Protein AF-A0A3Q3IY88-F1 (afdb_monomer_lite)

Sequence (125 aa):
IVAHRSAKEALLIWCQRKTSGYDGVDVQDFSSSWRDGLAFNALIHTHRPDLFDYRRLHGDDPRRNLEHAFSLAEREFGIMQLLEVDDIVVLKSPNIPIIVRYDKERHHIRETSATVSLSLTETIN

pLDDT: mean 70.8, std 20.45, range [31.95, 95.06]

InterPro domains:
  IPR001715 Calponin homology domain [PF00307] (6-92)
  IPR001715 Calponin homology domain [PS50021] (5-108)
  IPR001715 Calponin homology domain [SM00033] (7-106)
  IPR036872 CH domain superfamily [G3DSA:1.10.418.10] (2-113)
  IPR036872 CH domain superfamily [SSF47576] (5-96)
  IPR050540 F-actin Monooxygenase Mical [PTHR23167] (6-95)

Foldseek 3Di:
DPPLVVLQVVVLVVLCVQLPPQPPADRDAQAPRPQLLLSLVSNVCSQPVPPDPSVPRDSPRSLVSNVVSQVCCCPVPVFHDPDHNCCRNPDPDRHPQPGWRDPPVPNDTDRDSHCVVVCCVVVSD

Structure (mmCIF, N/CA/C/O backbone):
data_AF-A0A3Q3IY88-F1
#
_entry.id   AF-A0A3Q3IY88-F1
#
loop_
_atom_site.group_PDB
_atom_site.id
_atom_site.type_symbol
_atom_site.label_atom_id
_atom_site.label_alt_id
_atom_site.label_comp_id
_atom_site.label_asym_id
_atom_site.label_entity_id
_atom_site.label_seq_id
_atom_site.pdbx_PDB_ins_code
_atom_site.Cartn_x
_atom_site.Cartn_y
_atom_site.Cartn_z
_atom_site.occupancy
_atom_site.B_iso_or_equiv
_atom_site.auth_seq_id
_atom_site.auth_comp_id
_atom_site.auth_asym_id
_atom_site.auth_atom_id
_atom_site.pdbx_PDB_model_num
ATOM 1 N N . ILE A 1 1 ? 12.940 4.028 28.091 1.00 38.75 1 ILE A N 1
ATOM 2 C CA . ILE A 1 1 ? 13.374 3.586 26.735 1.00 38.75 1 ILE A CA 1
ATOM 3 C C . ILE A 1 1 ? 12.439 2.483 26.164 1.00 38.75 1 ILE A C 1
ATOM 5 O O . ILE A 1 1 ? 12.823 1.749 25.273 1.00 38.75 1 ILE A O 1
ATOM 9 N N . VAL A 1 2 ? 11.163 2.371 26.582 1.00 41.50 2 VAL A N 1
ATOM 10 C CA . VAL A 1 2 ? 10.318 1.189 26.238 1.00 41.50 2 VAL A CA 1
ATOM 11 C C . VAL A 1 2 ? 9.151 1.481 25.264 1.00 41.50 2 VAL A C 1
ATOM 13 O O . VAL A 1 2 ? 8.493 0.557 24.811 1.00 41.50 2 VAL A O 1
ATOM 16 N N . ALA A 1 3 ? 8.909 2.729 24.849 1.00 49.91 3 ALA A N 1
ATOM 17 C CA . ALA A 1 3 ? 7.712 3.061 24.053 1.00 49.91 3 ALA A CA 1
ATOM 18 C C . ALA A 1 3 ? 7.848 2.886 22.521 1.00 49.91 3 ALA A C 1
ATOM 20 O O . ALA A 1 3 ? 6.846 2.736 21.830 1.00 49.91 3 ALA A O 1
ATOM 21 N N . HIS A 1 4 ? 9.065 2.900 21.960 1.00 45.47 4 HIS A N 1
ATOM 22 C CA . HIS A 1 4 ? 9.238 2.942 20.496 1.00 45.47 4 HIS A CA 1
ATOM 23 C C . HIS A 1 4 ? 9.033 1.590 19.791 1.00 45.47 4 HIS A C 1
ATOM 25 O O . HIS A 1 4 ? 8.615 1.573 18.634 1.00 45.47 4 HIS A O 1
ATOM 31 N N . ARG A 1 5 ? 9.309 0.459 20.462 1.00 50.66 5 ARG A N 1
ATOM 32 C CA . ARG A 1 5 ? 9.051 -0.876 19.887 1.00 50.66 5 ARG A CA 1
ATOM 33 C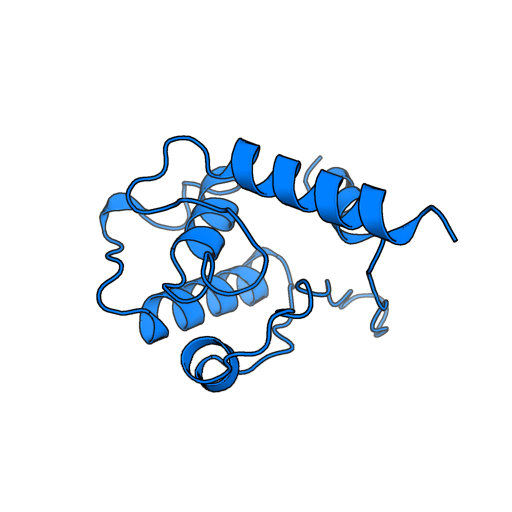 C . ARG A 1 5 ? 7.560 -1.195 19.831 1.00 50.66 5 ARG A C 1
ATOM 35 O O . ARG A 1 5 ? 7.092 -1.627 18.786 1.00 50.66 5 ARG A O 1
ATOM 42 N N . SER A 1 6 ? 6.807 -0.886 20.889 1.00 68.88 6 SER A N 1
ATOM 43 C CA . SER A 1 6 ? 5.390 -1.257 20.979 1.00 68.88 6 SER A CA 1
ATOM 44 C C . SER A 1 6 ? 4.505 -0.528 19.966 1.00 68.88 6 SER A C 1
ATOM 46 O O . SER A 1 6 ? 3.617 -1.148 19.392 1.00 68.88 6 SER A O 1
ATOM 48 N N . ALA A 1 7 ? 4.755 0.757 19.689 1.00 68.75 7 ALA A N 1
ATOM 49 C CA . ALA A 1 7 ? 3.980 1.507 18.695 1.00 68.75 7 ALA A CA 1
ATOM 50 C C . ALA A 1 7 ? 4.244 1.021 17.258 1.00 68.75 7 ALA A C 1
ATOM 52 O O . ALA A 1 7 ? 3.306 0.864 16.477 1.00 68.75 7 ALA A O 1
ATOM 53 N N . LYS A 1 8 ? 5.512 0.736 16.920 1.00 67.44 8 LYS A N 1
ATOM 54 C CA . LYS A 1 8 ? 5.897 0.204 15.602 1.00 67.44 8 LYS A CA 1
ATOM 55 C C . LYS A 1 8 ? 5.328 -1.201 15.384 1.00 67.44 8 LYS A C 1
ATOM 57 O O . LYS A 1 8 ? 4.783 -1.477 14.322 1.00 67.44 8 LYS A O 1
ATOM 62 N N . GLU A 1 9 ? 5.417 -2.065 16.392 1.00 76.06 9 GLU A N 1
ATOM 63 C CA . GLU A 1 9 ? 4.850 -3.419 16.356 1.00 76.06 9 GLU A CA 1
ATOM 64 C C . GLU A 1 9 ? 3.318 -3.390 16.264 1.00 76.06 9 GLU A C 1
ATOM 66 O O . GLU A 1 9 ? 2.739 -4.104 15.448 1.00 76.06 9 GLU A O 1
ATOM 71 N N . ALA A 1 10 ? 2.651 -2.519 17.029 1.00 77.81 10 ALA A N 1
ATOM 72 C CA . ALA A 1 10 ? 1.200 -2.362 16.961 1.00 77.81 10 ALA A CA 1
ATOM 73 C C . ALA A 1 10 ? 0.731 -1.889 15.577 1.00 77.81 10 ALA A C 1
ATOM 75 O O . ALA A 1 10 ? -0.250 -2.417 15.052 1.00 77.81 10 ALA A O 1
ATOM 76 N N . LEU A 1 11 ? 1.446 -0.939 14.963 1.00 77.12 11 LEU A N 1
ATOM 77 C CA . LEU A 1 11 ? 1.144 -0.489 13.605 1.00 77.12 11 LEU A CA 1
ATOM 78 C C . LEU A 1 11 ? 1.351 -1.613 12.584 1.00 77.12 11 LEU A C 1
ATOM 80 O O . LEU A 1 11 ? 0.514 -1.784 11.703 1.00 77.12 11 LEU A O 1
ATOM 84 N N . LEU A 1 12 ? 2.420 -2.404 12.720 1.00 80.31 12 LEU A N 1
ATOM 85 C CA . LEU A 1 12 ? 2.686 -3.524 11.815 1.00 80.31 12 LEU A CA 1
ATOM 86 C C . LEU A 1 12 ? 1.552 -4.555 11.873 1.00 80.31 12 LEU A C 1
ATOM 88 O O . LEU A 1 12 ? 1.017 -4.945 10.837 1.00 80.31 12 LEU A O 1
ATOM 92 N N . ILE A 1 13 ? 1.124 -4.920 13.085 1.00 83.31 13 ILE A N 1
ATOM 93 C CA . ILE A 1 13 ? -0.010 -5.827 13.307 1.00 83.31 13 ILE A CA 1
ATOM 94 C C . ILE A 1 13 ? -1.296 -5.247 12.712 1.00 83.31 13 ILE A C 1
ATOM 96 O O . ILE A 1 13 ? -2.097 -5.977 12.127 1.00 83.31 13 ILE A O 1
ATOM 100 N N . TRP A 1 14 ? -1.522 -3.940 12.858 1.00 83.25 14 TRP A N 1
ATOM 101 C CA . TRP A 1 14 ? -2.682 -3.284 12.263 1.00 83.25 14 TRP A CA 1
ATOM 102 C C . TRP A 1 14 ? -2.661 -3.382 10.732 1.00 83.25 14 TRP A C 1
ATOM 104 O O . TRP A 1 14 ? -3.672 -3.776 10.148 1.00 83.25 14 TRP A O 1
ATOM 114 N N . CYS A 1 15 ? -1.517 -3.113 10.092 1.00 85.31 15 CYS A N 1
ATOM 115 C CA . CYS A 1 15 ? -1.360 -3.244 8.643 1.00 85.31 15 CYS A CA 1
ATOM 116 C C . CYS A 1 15 ? -1.646 -4.678 8.189 1.00 85.31 15 CYS A C 1
ATOM 118 O O . CYS A 1 15 ? -2.505 -4.873 7.336 1.00 85.31 15 CYS A O 1
ATOM 120 N N . GLN A 1 16 ? -1.025 -5.670 8.833 1.00 89.38 16 GLN A N 1
ATOM 121 C CA . GLN A 1 16 ? -1.239 -7.094 8.548 1.00 89.38 16 GLN A CA 1
ATOM 122 C C . GLN A 1 16 ? -2.714 -7.494 8.634 1.00 89.38 16 GLN A C 1
ATOM 124 O O . GLN A 1 16 ? -3.232 -8.193 7.767 1.00 89.38 16 GLN A O 1
ATOM 129 N N . ARG A 1 17 ? -3.418 -7.036 9.676 1.00 88.44 17 ARG A N 1
ATOM 130 C CA . ARG A 1 17 ? -4.845 -7.334 9.850 1.00 88.44 17 ARG A CA 1
ATOM 131 C C . ARG A 1 17 ? -5.699 -6.699 8.765 1.00 88.44 17 ARG A C 1
ATOM 133 O O . ARG A 1 17 ? -6.644 -7.332 8.308 1.00 88.44 17 ARG A O 1
ATOM 140 N N . LYS A 1 18 ? -5.390 -5.462 8.375 1.00 87.69 18 LYS A N 1
ATOM 141 C CA . LYS A 1 18 ? -6.150 -4.744 7.350 1.00 87.69 18 LYS A CA 1
ATOM 142 C C . LYS A 1 18 ? -5.934 -5.345 5.969 1.00 87.69 18 LYS A C 1
ATOM 144 O O . LYS A 1 18 ? -6.905 -5.521 5.251 1.00 87.69 18 LYS A O 1
ATOM 149 N N . THR A 1 19 ? -4.709 -5.720 5.622 1.00 90.56 19 THR A N 1
ATOM 150 C CA . THR A 1 19 ? -4.387 -6.280 4.302 1.00 90.56 19 THR A CA 1
ATOM 151 C C . THR A 1 19 ? -4.559 -7.798 4.214 1.00 90.56 19 THR A C 1
ATOM 153 O O . THR A 1 19 ? -4.276 -8.382 3.172 1.00 90.56 19 THR A O 1
ATOM 156 N N . SER A 1 20 ? -5.014 -8.458 5.282 1.00 92.25 20 SER A N 1
ATOM 157 C CA . SER A 1 20 ? -5.256 -9.902 5.279 1.00 92.25 20 SER A CA 1
ATOM 158 C C . SER A 1 20 ? -6.261 -10.289 4.189 1.00 92.25 20 SER A C 1
ATOM 160 O O . SER A 1 20 ? -7.352 -9.723 4.111 1.00 92.25 20 SER A O 1
ATOM 162 N N . GLY A 1 21 ? -5.890 -11.256 3.348 1.00 91.75 21 GLY A N 1
ATOM 163 C CA . GLY A 1 21 ? -6.722 -11.745 2.244 1.00 91.75 21 GLY A CA 1
ATOM 164 C C . GLY A 1 21 ? -6.567 -10.991 0.920 1.00 91.75 21 GLY A C 1
ATOM 165 O O . GLY A 1 21 ? -7.231 -11.362 -0.047 1.00 91.75 21 GLY A O 1
ATOM 166 N N . TYR A 1 22 ? -5.702 -9.973 0.844 1.00 95.06 22 TYR A N 1
ATOM 167 C C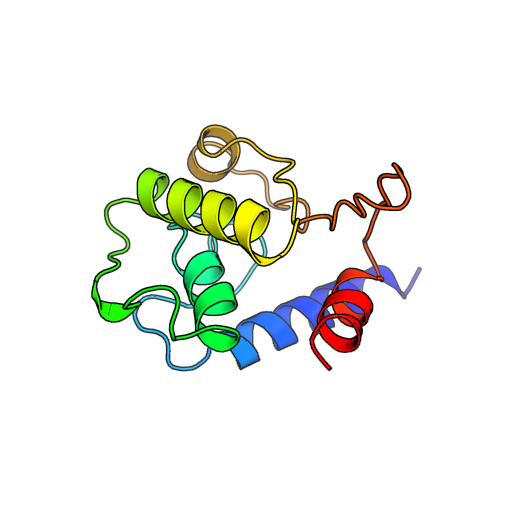A . TYR A 1 22 ? -5.331 -9.350 -0.428 1.00 95.06 22 TYR A CA 1
ATOM 168 C C . TYR A 1 22 ? -4.258 -10.176 -1.129 1.00 95.06 22 TYR A C 1
ATOM 170 O O . TYR A 1 22 ? -3.224 -10.496 -0.545 1.00 95.06 22 TYR A O 1
ATOM 178 N N . ASP A 1 23 ? -4.511 -10.512 -2.392 1.00 93.94 23 ASP A N 1
ATOM 179 C CA . ASP A 1 23 ? -3.557 -11.273 -3.189 1.00 93.94 23 ASP A CA 1
ATOM 180 C C . ASP A 1 23 ? -2.281 -10.458 -3.446 1.00 93.94 23 ASP A C 1
ATOM 182 O O . ASP A 1 23 ? -2.328 -9.238 -3.646 1.00 93.94 23 ASP A O 1
ATOM 186 N N . GLY A 1 24 ? -1.139 -11.143 -3.393 1.00 91.50 24 GLY A N 1
ATOM 187 C CA . GLY A 1 24 ? 0.182 -10.533 -3.536 1.00 91.50 24 GLY A CA 1
ATOM 188 C C . GLY A 1 24 ? 0.620 -9.620 -2.383 1.00 91.50 24 GLY A C 1
ATOM 189 O O . GLY A 1 24 ? 1.632 -8.946 -2.534 1.00 91.50 24 GLY A O 1
ATOM 190 N N . VAL A 1 25 ? -0.090 -9.580 -1.245 1.00 94.25 25 VAL A N 1
ATOM 191 C CA . VAL A 1 25 ? 0.277 -8.726 -0.098 1.00 94.25 25 VAL A CA 1
ATOM 192 C C . VAL A 1 25 ? 0.684 -9.553 1.109 1.00 94.25 25 VAL A C 1
ATOM 194 O O . VAL A 1 25 ? -0.134 -10.251 1.705 1.00 94.25 25 VAL A O 1
ATOM 197 N N . ASP A 1 26 ? 1.936 -9.386 1.528 1.00 92.69 26 ASP A N 1
ATOM 198 C CA . ASP A 1 26 ? 2.452 -9.927 2.783 1.00 92.69 26 ASP A CA 1
ATOM 199 C C . ASP A 1 26 ? 3.287 -8.875 3.532 1.00 92.69 26 ASP A C 1
ATOM 201 O O . ASP A 1 26 ? 4.455 -8.624 3.225 1.00 92.69 26 ASP A O 1
ATOM 205 N N . VAL A 1 27 ? 2.662 -8.217 4.514 1.00 88.94 27 VAL A N 1
ATOM 206 C CA . VAL A 1 27 ? 3.281 -7.122 5.274 1.00 88.94 27 VAL A CA 1
ATOM 207 C C . VAL A 1 27 ? 4.093 -7.678 6.443 1.00 88.94 27 VAL A C 1
ATOM 209 O O . VAL A 1 27 ? 3.547 -7.990 7.499 1.00 88.94 27 VAL A O 1
ATOM 212 N N . GLN A 1 28 ? 5.411 -7.764 6.282 1.00 87.56 28 GLN A N 1
ATOM 213 C CA . GLN A 1 28 ? 6.346 -8.288 7.289 1.00 87.56 28 GLN A CA 1
ATOM 214 C C . GLN A 1 28 ? 7.237 -7.202 7.900 1.00 87.56 28 GLN A C 1
ATOM 216 O O . GLN A 1 28 ? 7.730 -7.340 9.020 1.00 87.56 28 GLN A O 1
ATOM 221 N N . ASP A 1 29 ? 7.435 -6.098 7.187 1.00 80.25 29 ASP A N 1
ATOM 222 C CA . ASP A 1 29 ? 8.246 -4.972 7.634 1.00 80.25 29 ASP A CA 1
ATOM 223 C C . ASP A 1 29 ? 7.658 -3.632 7.161 1.00 80.25 29 ASP A C 1
ATOM 225 O O . ASP A 1 29 ? 6.575 -3.594 6.592 1.00 80.25 29 ASP A O 1
ATOM 229 N N . PHE A 1 30 ? 8.358 -2.522 7.417 1.00 78.06 30 PHE A N 1
ATOM 230 C CA . PHE A 1 30 ? 8.070 -1.199 6.836 1.00 78.06 30 PHE A CA 1
ATOM 231 C C . PHE A 1 30 ? 9.123 -0.827 5.786 1.00 78.06 30 PHE A C 1
ATOM 233 O O . PHE A 1 30 ? 9.621 0.297 5.756 1.00 78.06 30 PHE A O 1
ATOM 240 N N . SER A 1 31 ? 9.565 -1.805 5.000 1.00 76.94 31 SER A N 1
ATOM 241 C CA . SER A 1 31 ? 10.568 -1.624 3.960 1.00 76.94 31 SER A CA 1
ATOM 242 C C . SER A 1 31 ? 10.229 -2.462 2.728 1.00 76.94 31 SER A C 1
ATOM 244 O O . SER A 1 31 ? 9.479 -2.006 1.871 1.00 76.94 31 SER A O 1
ATOM 246 N N . SER A 1 32 ? 10.752 -3.682 2.627 1.00 81.88 32 SER A N 1
ATOM 247 C CA . SER A 1 32 ? 10.593 -4.561 1.477 1.00 81.88 32 SER A CA 1
ATOM 248 C C . SER A 1 32 ? 9.139 -4.916 1.171 1.00 81.88 32 SER A C 1
ATOM 250 O O . SER A 1 32 ? 8.780 -4.922 -0.004 1.00 81.88 32 SER A O 1
ATOM 252 N N . SER A 1 33 ? 8.291 -5.094 2.189 1.00 87.19 33 SER A N 1
ATOM 253 C CA . SER A 1 33 ? 6.888 -5.498 2.012 1.00 87.19 33 SER A CA 1
ATOM 254 C C . SER A 1 33 ? 5.984 -4.439 1.367 1.00 87.19 33 SER A C 1
ATOM 256 O O . SER A 1 33 ? 4.810 -4.698 1.132 1.00 87.19 33 SER A O 1
ATOM 258 N N . TRP A 1 34 ? 6.502 -3.235 1.122 1.00 86.44 34 TRP A N 1
ATOM 259 C CA . TRP A 1 34 ? 5.740 -2.109 0.571 1.00 86.44 34 TRP A CA 1
ATOM 260 C C . TRP A 1 34 ? 6.246 -1.662 -0.799 1.00 86.44 34 TRP A C 1
ATOM 262 O O . TRP A 1 34 ? 5.652 -0.774 -1.410 1.00 86.44 34 TRP A O 1
ATOM 272 N N . ARG A 1 35 ? 7.362 -2.233 -1.273 1.00 84.62 35 ARG A N 1
ATOM 273 C CA . ARG A 1 35 ? 8.071 -1.738 -2.461 1.00 84.62 35 ARG A CA 1
ATOM 274 C C . ARG A 1 35 ? 7.304 -1.955 -3.751 1.00 84.62 35 ARG A C 1
ATOM 276 O O . ARG A 1 35 ? 7.438 -1.140 -4.649 1.00 84.62 35 ARG A O 1
ATOM 283 N N . ASP A 1 36 ? 6.516 -3.020 -3.836 1.00 88.19 36 ASP A N 1
ATOM 284 C CA . ASP A 1 36 ? 5.662 -3.322 -4.990 1.00 88.19 36 ASP A CA 1
ATOM 285 C C . ASP A 1 36 ? 4.397 -2.447 -5.061 1.00 88.19 36 ASP A C 1
ATOM 287 O O . ASP A 1 36 ? 3.632 -2.534 -6.022 1.00 88.19 36 ASP A O 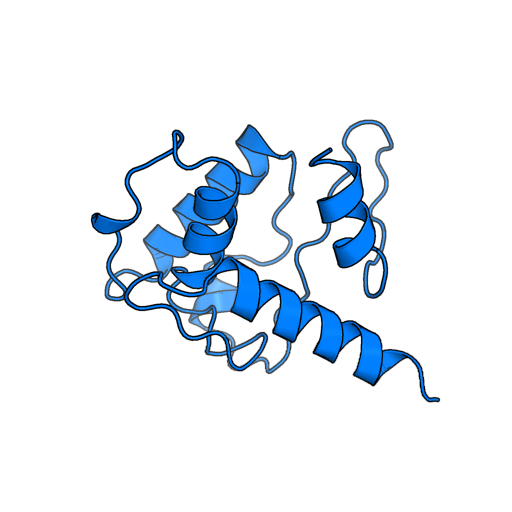1
ATOM 291 N N . GLY A 1 37 ? 4.158 -1.609 -4.045 1.00 88.75 37 GLY A N 1
ATOM 292 C CA . GLY A 1 37 ? 3.000 -0.727 -3.937 1.00 88.75 37 GLY A CA 1
ATOM 293 C C . GLY A 1 37 ? 1.673 -1.433 -3.638 1.00 88.75 37 GLY A C 1
ATOM 294 O O . GLY A 1 37 ? 0.663 -0.753 -3.436 1.00 88.75 37 GLY A O 1
ATOM 295 N N . LEU A 1 38 ? 1.637 -2.766 -3.565 1.00 93.88 38 LEU A N 1
ATOM 296 C CA . LEU A 1 38 ? 0.400 -3.524 -3.367 1.00 93.88 38 LEU A CA 1
ATOM 297 C C . LEU A 1 38 ? -0.161 -3.318 -1.957 1.00 93.88 38 LEU A C 1
ATOM 299 O O . LEU A 1 38 ? -1.353 -3.052 -1.800 1.00 93.88 38 LEU A O 1
ATOM 303 N N . ALA A 1 39 ? 0.703 -3.312 -0.938 1.00 91.00 39 ALA A N 1
ATOM 304 C CA . ALA A 1 39 ? 0.302 -3.070 0.449 1.00 91.00 39 ALA A CA 1
ATOM 305 C C . ALA A 1 39 ? -0.380 -1.700 0.651 1.00 91.00 39 ALA A C 1
ATOM 307 O O . ALA A 1 39 ? -1.382 -1.602 1.363 1.00 91.00 39 ALA A O 1
ATOM 308 N N . PHE A 1 40 ? 0.104 -0.642 -0.016 1.00 90.00 40 PHE A N 1
ATOM 309 C CA . PHE A 1 40 ? -0.528 0.681 0.050 1.00 90.00 40 PHE A CA 1
ATOM 310 C C . PHE A 1 40 ? -1.909 0.687 -0.611 1.00 90.00 40 PHE A C 1
ATOM 312 O O . PHE A 1 40 ? -2.872 1.180 -0.021 1.00 90.00 40 PHE A O 1
ATOM 319 N N . ASN A 1 41 ? -2.029 0.097 -1.802 1.00 92.50 41 ASN A N 1
ATOM 320 C CA . ASN A 1 41 ? -3.316 -0.013 -2.485 1.00 92.50 41 ASN A CA 1
ATOM 321 C C . ASN A 1 41 ? -4.313 -0.864 -1.681 1.00 92.50 41 ASN A C 1
ATOM 323 O O . ASN A 1 41 ? -5.472 -0.480 -1.547 1.00 92.50 41 ASN A O 1
ATOM 327 N N . ALA A 1 42 ? -3.876 -1.968 -1.072 1.00 92.75 42 ALA A N 1
ATOM 328 C CA . ALA A 1 42 ? -4.729 -2.798 -0.226 1.00 92.75 42 ALA A CA 1
ATOM 329 C C . ALA A 1 42 ? -5.277 -2.006 0.972 1.00 92.75 42 ALA A C 1
ATOM 331 O O . ALA A 1 42 ? -6.474 -2.054 1.259 1.00 92.75 42 ALA A O 1
ATOM 332 N N . LEU A 1 43 ? -4.443 -1.200 1.638 1.00 89.06 43 LEU A N 1
ATOM 333 C CA . LEU A 1 43 ? -4.908 -0.337 2.726 1.00 89.06 43 LEU A CA 1
ATOM 334 C C . LEU A 1 43 ? -5.938 0.705 2.275 1.00 89.06 43 LEU A C 1
ATOM 336 O O . LEU A 1 43 ? -6.883 0.967 3.014 1.00 89.06 43 LEU A O 1
ATOM 340 N N . ILE A 1 44 ? -5.813 1.270 1.077 1.00 87.50 44 ILE A N 1
ATOM 341 C CA . ILE A 1 44 ? -6.821 2.200 0.548 1.00 87.50 44 ILE A CA 1
ATOM 342 C C . ILE A 1 44 ? -8.122 1.447 0.235 1.00 87.50 44 ILE A C 1
ATOM 344 O O . ILE A 1 44 ? -9.199 1.848 0.680 1.00 87.50 44 ILE A O 1
ATOM 348 N N . HIS A 1 45 ? -8.020 0.314 -0.461 1.00 92.31 45 HIS A N 1
ATOM 349 C CA . HIS A 1 45 ? -9.167 -0.491 -0.882 1.00 92.31 45 HIS A CA 1
ATOM 350 C C . HIS A 1 45 ? -9.946 -1.084 0.303 1.00 92.31 45 HIS A C 1
ATOM 352 O O . HIS A 1 45 ? -11.168 -1.169 0.258 1.00 92.31 45 HIS A O 1
ATOM 358 N N . THR A 1 46 ? -9.277 -1.436 1.407 1.00 87.50 46 THR A N 1
ATOM 359 C CA . THR A 1 46 ? -9.959 -1.903 2.635 1.00 87.50 46 THR A CA 1
ATOM 360 C C . THR A 1 46 ? -10.890 -0.861 3.247 1.00 87.50 46 THR A C 1
ATOM 362 O O . THR A 1 46 ? -11.846 -1.235 3.923 1.00 87.50 46 THR A O 1
ATOM 365 N N . HIS A 1 47 ? -10.626 0.428 3.024 1.00 81.38 47 HIS A N 1
ATOM 366 C CA . HIS A 1 47 ? -11.448 1.522 3.538 1.00 81.38 47 HIS A CA 1
ATOM 367 C C . HIS A 1 47 ? -12.468 2.011 2.510 1.00 81.38 47 HIS A C 1
ATOM 369 O O . HIS A 1 47 ? -13.603 2.318 2.868 1.00 81.38 47 HIS A O 1
ATOM 375 N N . ARG A 1 48 ? -12.072 2.084 1.237 1.00 85.12 48 ARG A N 1
ATOM 376 C CA . ARG A 1 48 ? -12.907 2.551 0.127 1.00 85.12 48 ARG A CA 1
ATOM 377 C C . ARG A 1 48 ? -12.774 1.607 -1.074 1.00 85.12 48 ARG A C 1
ATOM 379 O O . ARG A 1 48 ? -12.074 1.928 -2.039 1.00 85.12 48 ARG A O 1
ATOM 386 N N . PRO A 1 49 ? -13.427 0.430 -1.024 1.00 90.44 49 PRO A N 1
ATOM 387 C CA . PRO A 1 49 ? -13.349 -0.570 -2.094 1.00 90.44 49 PRO A CA 1
ATOM 388 C C . PRO A 1 49 ? -14.012 -0.101 -3.39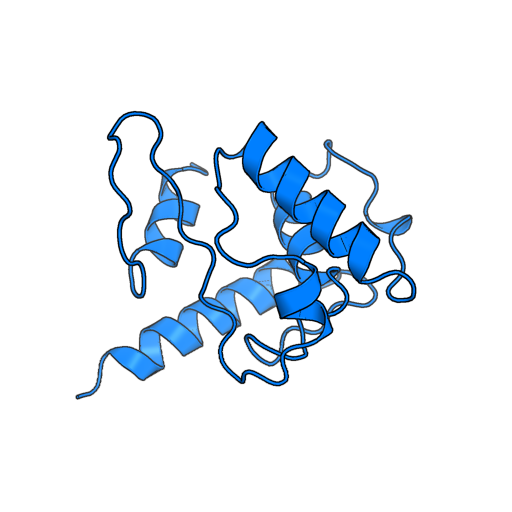8 1.00 90.44 49 PRO A C 1
ATOM 390 O O . PRO A 1 49 ? -13.869 -0.732 -4.437 1.00 90.44 49 PRO A O 1
ATOM 393 N N . ASP A 1 50 ? -14.752 1.005 -3.357 1.00 91.38 50 ASP A N 1
ATOM 394 C CA . ASP A 1 50 ? -15.417 1.619 -4.501 1.00 91.38 50 ASP A CA 1
ATOM 395 C C . ASP A 1 50 ? -14.480 2.456 -5.390 1.00 91.38 50 ASP A C 1
ATOM 397 O O . ASP A 1 50 ? -14.843 2.765 -6.524 1.00 91.38 50 ASP A O 1
ATOM 401 N N . LEU A 1 51 ? -13.279 2.813 -4.917 1.00 90.12 51 LEU A N 1
ATOM 402 C CA . LEU A 1 51 ? -12.367 3.693 -5.662 1.00 90.12 51 LEU A CA 1
ATOM 403 C C . LEU A 1 51 ? -11.704 3.012 -6.866 1.00 90.12 51 LEU A C 1
ATOM 405 O O . LEU A 1 51 ? -11.412 3.680 -7.858 1.00 90.12 51 LEU A O 1
ATOM 409 N N . PHE A 1 52 ? -11.429 1.709 -6.784 1.00 94.56 52 PHE A N 1
ATOM 410 C CA . PHE A 1 52 ? -10.790 0.931 -7.849 1.00 94.56 52 PHE A CA 1
ATOM 411 C C . PHE A 1 52 ? -10.954 -0.578 -7.609 1.00 94.56 52 PHE A C 1
ATOM 413 O O . PHE A 1 52 ? -11.191 -1.002 -6.487 1.00 94.56 52 PHE A O 1
ATOM 420 N N . ASP A 1 53 ? -10.786 -1.406 -8.648 1.00 94.56 53 ASP A N 1
ATOM 421 C CA . ASP A 1 53 ? -10.763 -2.873 -8.502 1.00 94.56 53 ASP A CA 1
ATOM 422 C C . ASP A 1 53 ? -9.336 -3.346 -8.201 1.00 94.56 53 ASP A C 1
ATOM 424 O O . ASP A 1 53 ? -8.491 -3.387 -9.101 1.00 94.56 53 ASP A O 1
ATOM 428 N N . TYR A 1 54 ? -9.071 -3.720 -6.945 1.00 94.62 54 TYR A N 1
ATOM 429 C CA . TYR A 1 54 ? -7.749 -4.176 -6.506 1.00 94.62 54 TYR A CA 1
ATOM 430 C C . TYR A 1 54 ? -7.219 -5.366 -7.321 1.00 94.62 54 TYR A C 1
ATOM 432 O O . TYR A 1 54 ? -6.023 -5.451 -7.576 1.00 94.62 54 TYR A O 1
ATOM 440 N N . ARG A 1 55 ? -8.093 -6.263 -7.797 1.00 93.06 55 ARG A N 1
ATOM 441 C CA . ARG A 1 55 ? -7.689 -7.493 -8.511 1.00 93.06 55 ARG A CA 1
ATOM 442 C C . ARG A 1 55 ? -7.015 -7.226 -9.857 1.00 93.06 55 ARG A C 1
ATOM 444 O O . ARG A 1 55 ? -6.519 -8.153 -10.488 1.00 93.06 55 ARG A O 1
ATOM 451 N N . ARG A 1 56 ? -7.053 -5.977 -10.326 1.00 92.75 56 ARG A N 1
ATOM 452 C CA . ARG A 1 56 ? -6.378 -5.524 -11.548 1.00 92.75 56 ARG A CA 1
ATOM 453 C C . ARG A 1 56 ? -4.945 -5.053 -11.300 1.00 92.75 56 ARG A C 1
ATOM 455 O O . ARG A 1 56 ? -4.270 -4.701 -12.263 1.00 92.75 56 ARG A O 1
ATOM 462 N N . LEU A 1 57 ? -4.515 -4.978 -10.041 1.00 92.81 57 LEU A N 1
ATOM 463 C CA . LEU A 1 57 ? -3.147 -4.640 -9.681 1.00 92.81 57 LEU A CA 1
ATOM 464 C C . LEU A 1 57 ? -2.284 -5.899 -9.670 1.00 92.81 57 LEU A C 1
ATOM 466 O O . LEU A 1 57 ? -2.707 -6.966 -9.225 1.00 92.81 57 LEU A O 1
ATOM 470 N N . HIS A 1 58 ? -1.057 -5.744 -10.149 1.00 89.56 58 HIS A N 1
ATOM 471 C CA . HIS A 1 58 ? -0.056 -6.795 -10.228 1.00 89.56 58 HIS A CA 1
ATOM 472 C C . HIS A 1 58 ? 1.272 -6.250 -9.696 1.00 89.56 58 HIS A C 1
ATOM 474 O O . HIS A 1 58 ? 1.564 -5.063 -9.835 1.00 89.56 58 HIS A O 1
ATOM 480 N N . GLY A 1 59 ? 2.067 -7.100 -9.042 1.00 86.31 59 GLY A N 1
ATOM 481 C CA . GLY A 1 59 ? 3.333 -6.694 -8.414 1.00 86.31 59 GLY A CA 1
ATOM 482 C C . GLY A 1 59 ? 4.488 -6.451 -9.395 1.00 86.31 59 GLY A C 1
ATOM 483 O O . GLY A 1 59 ? 5.597 -6.144 -8.967 1.00 86.31 59 GLY A O 1
ATOM 484 N N . ASP A 1 60 ? 4.255 -6.613 -10.697 1.00 89.31 60 ASP A N 1
ATOM 485 C CA . ASP A 1 60 ? 5.238 -6.437 -11.770 1.00 89.31 60 ASP A CA 1
ATOM 486 C C . ASP A 1 60 ? 5.457 -4.969 -12.169 1.00 89.31 60 ASP A C 1
ATOM 488 O O . ASP A 1 60 ? 6.485 -4.656 -12.771 1.00 89.31 60 ASP A O 1
ATOM 492 N N . ASP A 1 61 ? 4.562 -4.062 -11.762 1.00 88.19 61 ASP A N 1
ATOM 493 C CA . ASP A 1 61 ? 4.702 -2.614 -11.961 1.00 88.19 61 ASP A CA 1
ATOM 494 C C . ASP A 1 61 ? 4.690 -1.819 -10.631 1.00 88.19 61 ASP A C 1
ATOM 496 O O . ASP A 1 61 ? 3.736 -1.091 -10.323 1.00 88.19 61 ASP A O 1
ATOM 500 N N . PRO A 1 62 ? 5.762 -1.929 -9.814 1.00 88.62 62 PRO A N 1
ATOM 501 C CA . PRO A 1 62 ? 5.875 -1.245 -8.525 1.00 88.62 62 PRO A CA 1
ATOM 502 C C . PRO A 1 62 ? 5.668 0.265 -8.603 1.00 88.62 62 PRO A C 1
ATOM 504 O O . PRO A 1 62 ? 4.992 0.857 -7.761 1.00 88.62 62 PRO A O 1
ATOM 507 N N . ARG A 1 63 ? 6.246 0.896 -9.632 1.00 87.19 63 ARG A N 1
ATOM 508 C CA . ARG A 1 63 ? 6.221 2.349 -9.791 1.00 87.19 63 ARG A CA 1
ATOM 509 C C . ARG A 1 63 ? 4.787 2.832 -9.970 1.00 87.19 63 ARG A C 1
ATOM 511 O O . ARG A 1 63 ? 4.340 3.704 -9.229 1.00 87.19 63 ARG A O 1
ATOM 518 N N . ARG A 1 64 ? 4.051 2.225 -10.901 1.00 90.75 64 ARG A N 1
ATOM 519 C CA . ARG A 1 64 ? 2.657 2.583 -11.157 1.00 90.75 64 ARG A CA 1
ATOM 520 C C . ARG A 1 64 ? 1.766 2.314 -9.949 1.00 90.75 64 ARG A C 1
ATOM 522 O O . ARG A 1 64 ? 0.891 3.127 -9.656 1.00 90.75 64 ARG A O 1
ATOM 529 N N . ASN A 1 65 ? 1.979 1.207 -9.238 1.00 91.94 65 ASN A N 1
ATOM 530 C CA . ASN A 1 65 ? 1.202 0.888 -8.040 1.00 91.94 65 ASN A CA 1
ATOM 531 C C . ASN A 1 65 ? 1.402 1.938 -6.941 1.00 91.94 65 ASN A C 1
ATOM 533 O O . ASN A 1 65 ? 0.428 2.373 -6.324 1.00 91.94 65 ASN A O 1
ATOM 537 N N . LEU A 1 66 ? 2.647 2.358 -6.715 1.00 88.69 66 LEU A N 1
ATOM 538 C CA . LEU A 1 66 ? 2.989 3.397 -5.746 1.00 88.69 66 LEU A CA 1
ATOM 539 C C . LEU A 1 66 ? 2.393 4.752 -6.145 1.00 88.69 66 LEU A C 1
ATOM 541 O O . LEU A 1 66 ? 1.692 5.362 -5.341 1.00 88.69 66 LEU A O 1
ATOM 545 N N . GLU A 1 67 ? 2.593 5.192 -7.391 1.00 89.62 67 GLU A N 1
ATOM 546 C CA . GLU A 1 67 ? 2.016 6.444 -7.910 1.00 89.62 67 GLU A CA 1
ATOM 547 C C . GLU A 1 67 ? 0.484 6.460 -7.773 1.00 89.62 67 GLU A C 1
ATOM 549 O O . GLU A 1 67 ? -0.096 7.440 -7.301 1.00 89.62 67 GLU A O 1
ATOM 554 N N . HIS A 1 68 ? -0.177 5.352 -8.121 1.00 92.25 68 HIS A N 1
ATOM 555 C CA . HIS A 1 68 ? -1.625 5.207 -7.993 1.00 92.25 68 HIS A CA 1
ATOM 556 C C . HIS A 1 68 ? -2.091 5.311 -6.535 1.00 92.25 68 HIS A C 1
ATOM 558 O O . HIS A 1 68 ? -3.010 6.077 -6.234 1.00 92.25 68 HIS A O 1
ATOM 564 N N . ALA A 1 69 ? -1.442 4.579 -5.622 1.00 89.31 69 ALA A N 1
ATOM 565 C CA . ALA A 1 69 ? -1.792 4.607 -4.208 1.00 89.31 69 ALA A CA 1
ATOM 566 C C . ALA A 1 69 ? -1.636 6.010 -3.618 1.00 89.31 69 ALA A C 1
ATOM 568 O O . ALA A 1 69 ? -2.538 6.494 -2.936 1.00 89.31 69 ALA A O 1
ATOM 569 N N . PHE A 1 70 ? -0.518 6.683 -3.888 1.00 84.69 70 PHE A N 1
ATOM 570 C CA . PHE A 1 70 ? -0.264 8.005 -3.324 1.00 84.69 70 PHE A CA 1
ATOM 571 C C . PHE A 1 70 ? -1.175 9.078 -3.910 1.00 84.69 70 PHE A C 1
ATOM 573 O O . PHE A 1 70 ? -1.693 9.899 -3.156 1.00 84.69 70 PHE A O 1
ATOM 580 N N . SER A 1 71 ? -1.471 9.017 -5.210 1.00 87.50 71 SER A N 1
ATOM 581 C CA . SER A 1 71 ? -2.441 9.922 -5.832 1.00 87.50 71 SER A CA 1
ATOM 582 C C . SER A 1 71 ? -3.838 9.779 -5.214 1.00 87.50 71 SER A C 1
ATOM 584 O O . SER A 1 71 ? -4.487 10.781 -4.902 1.00 87.50 71 SER A O 1
ATOM 586 N N . LEU A 1 72 ? -4.297 8.545 -4.973 1.00 87.44 72 LEU A N 1
ATOM 587 C CA . LEU A 1 72 ? -5.568 8.301 -4.286 1.00 87.44 72 LEU A CA 1
ATOM 588 C C . LEU A 1 72 ? -5.529 8.743 -2.820 1.00 87.44 72 LEU A C 1
ATOM 590 O O . LEU A 1 72 ? -6.487 9.347 -2.341 1.00 87.44 72 LEU A O 1
ATOM 594 N N . ALA A 1 73 ? -4.430 8.475 -2.113 1.00 81.12 73 ALA A N 1
ATOM 595 C CA . ALA A 1 73 ? -4.252 8.883 -0.724 1.00 81.12 73 ALA A CA 1
ATOM 596 C C . ALA A 1 73 ? -4.337 10.412 -0.565 1.00 81.12 73 ALA A C 1
ATOM 598 O O . ALA A 1 73 ? -5.008 10.912 0.342 1.00 81.12 73 ALA A O 1
ATOM 599 N N . GLU A 1 74 ? -3.714 11.161 -1.473 1.00 80.38 74 GLU A N 1
ATOM 600 C CA . GLU A 1 74 ? -3.762 12.619 -1.466 1.00 80.38 74 GLU A CA 1
ATOM 601 C C . GLU A 1 74 ? -5.162 13.144 -1.803 1.00 80.38 74 GLU A C 1
ATOM 603 O O . GLU A 1 74 ? -5.687 14.006 -1.093 1.00 80.38 74 GLU A O 1
ATOM 608 N N . ARG A 1 75 ? -5.787 12.619 -2.864 1.00 82.75 75 ARG A N 1
ATOM 609 C CA . ARG A 1 75 ? -7.073 13.129 -3.359 1.00 82.75 75 ARG A CA 1
ATOM 610 C C . ARG A 1 75 ? -8.240 12.810 -2.430 1.00 82.75 75 ARG A C 1
ATOM 612 O O . ARG A 1 75 ? -9.080 13.674 -2.202 1.00 82.75 75 ARG A O 1
ATOM 619 N N . GLU A 1 76 ? -8.293 11.587 -1.913 1.00 82.06 76 GLU A N 1
ATOM 620 C CA . GLU A 1 76 ? -9.450 11.086 -1.161 1.00 82.06 76 GLU A CA 1
ATOM 621 C C . GLU A 1 76 ? -9.287 11.265 0.354 1.00 82.06 76 GLU A C 1
ATOM 623 O O . GLU A 1 76 ? -10.282 11.384 1.065 1.00 82.06 76 GLU A O 1
ATOM 628 N N . PHE A 1 77 ? -8.047 11.307 0.857 1.00 74.62 77 PHE A N 1
ATOM 629 C CA . PHE A 1 77 ? -7.766 11.359 2.299 1.00 74.62 77 PHE A CA 1
ATOM 630 C C . PHE A 1 77 ? -6.903 12.560 2.717 1.00 74.62 77 PHE A C 1
ATOM 632 O O . PHE A 1 77 ? -6.628 12.730 3.906 1.00 74.62 77 PHE A O 1
ATOM 639 N N . GLY A 1 78 ? -6.458 13.401 1.773 1.00 70.69 78 GLY A N 1
ATOM 640 C CA . GLY A 1 78 ? -5.602 14.557 2.066 1.00 70.69 78 GLY A CA 1
ATOM 641 C C . GLY A 1 78 ? -4.212 14.175 2.580 1.00 70.69 78 GLY A C 1
ATOM 642 O O . GLY A 1 78 ? -3.542 14.979 3.227 1.00 70.69 78 GLY A O 1
ATOM 643 N N . ILE A 1 79 ? -3.783 12.936 2.342 1.00 69.94 79 ILE A N 1
ATOM 644 C CA . ILE A 1 79 ? -2.513 12.415 2.832 1.00 69.94 79 ILE A CA 1
ATOM 645 C C . ILE A 1 79 ? -1.410 12.805 1.846 1.00 69.94 79 ILE A C 1
ATOM 647 O O . ILE A 1 79 ? -1.348 12.283 0.738 1.00 69.94 79 ILE A O 1
ATOM 651 N N . MET A 1 80 ? -0.531 13.718 2.261 1.00 63.53 80 MET A N 1
ATOM 652 C CA . MET A 1 80 ? 0.608 14.145 1.452 1.00 63.53 80 MET A CA 1
ATOM 653 C C . MET A 1 80 ? 1.745 13.123 1.535 1.00 63.53 80 MET A C 1
ATOM 655 O O . MET A 1 80 ? 2.169 12.716 2.619 1.00 63.53 80 MET A O 1
ATOM 659 N N . GLN A 1 81 ? 2.259 12.741 0.373 1.00 62.50 81 GLN A N 1
ATOM 660 C CA . GLN A 1 81 ? 3.429 11.887 0.240 1.00 62.50 81 GLN A CA 1
ATOM 661 C C . GLN A 1 81 ? 4.703 12.668 0.613 1.00 62.50 81 GLN A C 1
ATOM 663 O O . GLN A 1 81 ? 4.918 13.778 0.135 1.00 62.50 81 GLN A O 1
ATOM 668 N N . LEU A 1 82 ? 5.550 12.093 1.475 1.00 60.56 82 LEU A N 1
ATOM 669 C CA . LEU A 1 82 ? 6.840 12.685 1.877 1.00 60.56 82 LEU A CA 1
ATOM 670 C C . LEU A 1 82 ? 8.062 12.043 1.201 1.00 60.56 82 LEU A C 1
ATOM 672 O O . LEU A 1 82 ? 9.167 12.552 1.344 1.00 60.56 82 LEU A O 1
ATOM 676 N N . LEU A 1 83 ? 7.879 10.911 0.523 1.00 63.03 83 LEU A N 1
ATOM 677 C CA . LEU A 1 83 ? 8.937 10.163 -0.163 1.00 63.03 83 LEU A CA 1
ATOM 678 C C . LEU A 1 83 ? 8.618 10.103 -1.637 1.00 63.03 83 LEU A C 1
ATOM 680 O O . LEU A 1 83 ? 7.481 9.786 -1.953 1.00 63.03 83 LEU A O 1
ATOM 684 N N . GLU A 1 84 ? 9.575 10.292 -2.533 1.00 65.19 84 GLU A N 1
ATOM 685 C CA . GLU A 1 84 ? 9.299 10.083 -3.952 1.00 65.19 84 GLU A CA 1
ATOM 686 C C . GLU A 1 84 ? 9.178 8.584 -4.271 1.00 65.19 84 GLU A C 1
ATOM 688 O O . GLU A 1 84 ? 9.682 7.717 -3.556 1.00 65.19 84 GLU A O 1
ATOM 693 N N . VAL A 1 85 ? 8.461 8.239 -5.339 1.00 66.44 85 VAL A N 1
ATOM 694 C CA . VAL A 1 85 ? 8.277 6.830 -5.729 1.00 66.44 85 VAL A CA 1
ATOM 695 C C . VAL A 1 85 ? 9.620 6.168 -6.039 1.00 66.44 85 VAL A C 1
ATOM 697 O O . VAL A 1 85 ? 9.852 5.025 -5.646 1.00 66.44 85 VAL A O 1
ATOM 700 N N . ASP A 1 86 ? 10.530 6.915 -6.663 1.00 64.38 86 ASP A N 1
ATOM 701 C CA . ASP A 1 86 ? 11.894 6.467 -6.934 1.00 64.38 86 ASP A CA 1
ATOM 702 C C . ASP A 1 8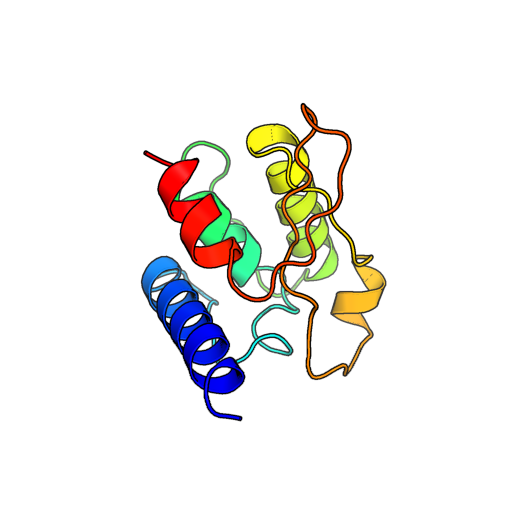6 ? 12.671 6.170 -5.645 1.00 64.38 86 ASP A C 1
ATOM 704 O O . ASP A 1 86 ? 13.406 5.185 -5.594 1.00 64.38 86 ASP A O 1
ATOM 708 N N . ASP A 1 87 ? 12.433 6.915 -4.564 1.00 64.00 87 ASP A N 1
ATOM 709 C CA . ASP A 1 87 ? 13.036 6.627 -3.264 1.00 64.00 87 ASP A CA 1
ATOM 710 C C . ASP A 1 87 ? 12.552 5.283 -2.708 1.00 64.00 87 ASP A C 1
ATOM 712 O O . ASP A 1 87 ? 13.333 4.516 -2.160 1.00 64.00 87 ASP A O 1
ATOM 716 N N . ILE A 1 88 ? 11.284 4.921 -2.878 1.00 66.94 88 ILE A N 1
ATOM 717 C CA . ILE A 1 88 ? 10.754 3.651 -2.350 1.00 66.94 88 ILE A CA 1
ATOM 718 C C . ILE A 1 88 ? 11.235 2.455 -3.185 1.00 66.94 88 ILE A C 1
ATOM 720 O O . ILE A 1 88 ? 11.533 1.390 -2.636 1.00 66.94 88 ILE A O 1
ATOM 724 N N . VAL A 1 89 ? 11.342 2.635 -4.503 1.00 64.81 89 VAL A N 1
ATOM 725 C CA . VAL A 1 89 ? 11.801 1.595 -5.434 1.00 64.81 89 VAL A CA 1
ATOM 726 C C . VAL A 1 89 ? 13.315 1.372 -5.317 1.00 64.81 89 VAL A C 1
ATOM 728 O O . VAL A 1 89 ? 13.776 0.228 -5.359 1.00 64.81 89 VAL A O 1
ATOM 731 N N . VAL A 1 90 ? 14.097 2.442 -5.140 1.00 62.06 90 VAL A N 1
ATOM 732 C CA . VAL A 1 90 ? 15.570 2.401 -5.139 1.00 62.06 90 VAL A CA 1
ATOM 733 C C . VAL A 1 90 ? 16.153 2.239 -3.732 1.00 62.06 90 VAL A C 1
ATOM 735 O O . VAL A 1 90 ? 17.180 1.567 -3.566 1.00 62.06 90 VAL A O 1
ATOM 738 N N . LEU A 1 91 ? 15.541 2.817 -2.690 1.00 53.12 91 LEU A N 1
ATOM 739 C CA . LEU A 1 91 ? 16.136 2.794 -1.356 1.00 53.12 91 LEU A CA 1
ATOM 740 C C . LEU A 1 91 ? 16.012 1.411 -0.705 1.00 53.12 91 LEU A C 1
ATOM 742 O O . LEU A 1 91 ? 14.952 0.940 -0.294 1.00 53.12 91 LEU A O 1
ATOM 746 N N . LYS A 1 92 ? 17.180 0.827 -0.426 1.00 51.09 92 LYS A N 1
ATOM 747 C CA . LYS A 1 92 ? 17.382 -0.222 0.589 1.00 51.09 92 LYS A CA 1
ATOM 748 C C . LYS A 1 92 ? 17.273 0.326 2.022 1.00 51.09 92 LYS A C 1
ATOM 750 O O . LYS A 1 92 ? 17.907 -0.213 2.928 1.00 51.09 92 LYS A O 1
ATOM 755 N N . SER A 1 93 ? 16.549 1.423 2.244 1.00 42.41 93 SER A N 1
ATOM 756 C CA . SER A 1 93 ? 16.454 1.999 3.582 1.00 42.41 93 SER A CA 1
ATOM 757 C C . SER A 1 93 ? 15.494 1.148 4.425 1.00 42.41 93 SER A C 1
ATOM 759 O O . SER A 1 93 ? 14.360 0.915 4.006 1.00 42.41 93 SER A O 1
ATOM 761 N N . PRO A 1 94 ? 15.913 0.647 5.600 1.00 44.91 94 PRO A N 1
ATOM 762 C CA . PRO A 1 94 ? 15.115 -0.266 6.426 1.00 44.91 94 PRO A CA 1
ATOM 763 C C . PRO A 1 94 ? 13.922 0.410 7.123 1.00 44.91 94 PRO A C 1
ATOM 765 O O . PRO A 1 94 ? 13.184 -0.243 7.860 1.00 44.91 94 PRO A O 1
ATOM 768 N N . ASN A 1 95 ? 13.742 1.718 6.934 1.00 45.34 95 ASN A N 1
ATOM 769 C CA . ASN A 1 95 ? 12.644 2.481 7.506 1.00 45.34 95 ASN A CA 1
ATOM 770 C C . ASN A 1 95 ? 12.060 3.385 6.419 1.00 45.34 95 ASN A C 1
ATOM 772 O O . ASN A 1 95 ? 12.579 4.476 6.192 1.00 45.34 95 ASN A O 1
ATOM 776 N N . ILE A 1 96 ? 10.991 2.939 5.759 1.00 51.72 96 ILE A N 1
ATOM 777 C CA . ILE A 1 96 ? 10.106 3.843 5.021 1.00 51.72 96 ILE A CA 1
ATOM 778 C C . ILE A 1 96 ? 9.458 4.737 6.090 1.00 51.72 96 ILE A C 1
ATOM 780 O O . ILE 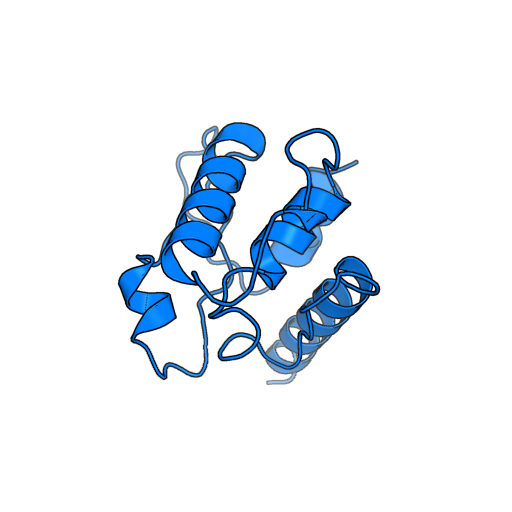A 1 96 ? 8.779 4.196 6.972 1.00 51.72 96 ILE A O 1
ATOM 784 N N . PRO A 1 97 ? 9.707 6.064 6.120 1.00 50.66 97 PRO A N 1
ATOM 785 C CA . PRO A 1 97 ? 9.019 6.936 7.058 1.00 50.66 97 PRO A CA 1
ATOM 786 C C . PRO A 1 97 ? 7.514 6.786 6.856 1.00 50.66 97 PRO A C 1
ATOM 788 O O . PRO A 1 97 ? 6.988 6.919 5.752 1.00 50.66 97 PRO A O 1
ATOM 791 N N . ILE A 1 98 ? 6.850 6.424 7.950 1.00 51.50 98 ILE A N 1
ATOM 792 C CA . ILE A 1 98 ? 5.421 6.158 7.996 1.00 51.50 98 ILE A CA 1
ATOM 793 C C . ILE A 1 98 ? 4.719 7.430 7.526 1.00 51.50 98 ILE A C 1
ATOM 795 O O . ILE A 1 98 ? 4.931 8.502 8.091 1.00 51.50 98 ILE A O 1
ATOM 799 N N . ILE A 1 99 ? 3.925 7.276 6.469 1.00 51.53 99 ILE A N 1
ATOM 800 C CA . ILE A 1 99 ? 3.046 8.276 5.868 1.00 51.53 99 ILE A CA 1
ATOM 801 C C . ILE A 1 99 ? 2.514 9.249 6.932 1.00 51.53 99 ILE A C 1
ATOM 803 O O . ILE A 1 99 ? 1.825 8.850 7.874 1.00 51.53 99 ILE A O 1
ATOM 807 N N . VAL A 1 100 ? 2.843 10.532 6.781 1.00 46.19 100 VAL A N 1
ATOM 808 C CA . VAL A 1 100 ? 2.411 11.589 7.698 1.00 46.19 100 VAL A CA 1
ATOM 809 C C . VAL A 1 100 ? 1.150 12.233 7.135 1.00 46.19 100 VAL A C 1
ATOM 811 O O . VAL A 1 100 ? 1.140 12.719 6.007 1.00 46.19 100 VAL A O 1
ATOM 814 N N . ARG A 1 101 ? 0.073 12.266 7.926 1.00 44.62 101 ARG A N 1
ATOM 815 C CA . ARG A 1 101 ? -1.134 13.017 7.562 1.00 44.62 101 ARG A CA 1
ATOM 816 C C . ARG A 1 101 ? -0.799 14.509 7.527 1.00 44.62 101 ARG A C 1
ATOM 818 O O . ARG A 1 101 ? -0.406 15.077 8.546 1.00 44.62 101 ARG A O 1
ATOM 825 N N . TYR A 1 102 ? -0.989 15.139 6.372 1.00 39.75 102 TYR A N 1
ATOM 826 C CA . TYR A 1 102 ? -0.962 16.591 6.250 1.00 39.75 102 TYR A CA 1
ATOM 827 C C . TYR A 1 102 ? -2.357 17.129 6.574 1.00 39.75 102 TYR A C 1
ATOM 829 O O . TYR A 1 102 ? -3.323 16.878 5.859 1.00 39.75 102 TYR A O 1
ATOM 837 N N . ASP A 1 103 ? -2.484 17.833 7.697 1.00 48.47 103 ASP A N 1
ATOM 838 C CA . ASP A 1 103 ? -3.739 18.473 8.076 1.00 48.47 103 ASP A CA 1
ATOM 839 C C . ASP A 1 103 ? -3.863 19.815 7.340 1.00 48.47 103 ASP A C 1
ATOM 841 O O . ASP A 1 103 ? -3.327 20.834 7.793 1.00 48.47 103 ASP A O 1
ATOM 845 N N . LYS A 1 104 ? -4.528 19.798 6.173 1.00 41.50 104 LYS A N 1
ATOM 846 C CA . LYS A 1 104 ? -4.740 20.986 5.323 1.00 41.50 104 LYS A CA 1
ATOM 847 C C . LYS A 1 104 ? -5.386 22.147 6.083 1.00 41.50 104 LYS A C 1
ATOM 849 O O . LYS A 1 104 ? -5.087 23.291 5.766 1.00 41.50 104 LYS A O 1
ATOM 854 N N . GLU A 1 105 ? -6.206 21.877 7.099 1.00 44.72 105 GLU A N 1
ATOM 855 C CA . GLU A 1 105 ? -6.860 22.926 7.891 1.00 44.72 105 GLU A CA 1
ATOM 856 C C . GLU A 1 105 ? -5.903 23.640 8.856 1.00 44.72 105 GLU A C 1
ATOM 858 O O . GLU A 1 105 ? -6.174 24.762 9.280 1.00 44.72 105 GLU A O 1
ATOM 863 N N . ARG A 1 106 ? -4.778 23.010 9.223 1.00 47.72 106 ARG A N 1
ATOM 864 C CA . ARG A 1 106 ? -3.877 23.510 10.277 1.00 47.72 106 ARG A CA 1
ATOM 865 C C . ARG A 1 106 ? -2.484 23.921 9.806 1.00 47.72 106 ARG A C 1
ATOM 867 O O . ARG A 1 106 ? -1.706 24.379 10.640 1.00 47.72 106 ARG A O 1
ATOM 874 N N . HIS A 1 107 ? -2.151 23.775 8.520 1.00 50.09 107 HIS A N 1
ATOM 875 C CA . HIS A 1 107 ? -0.839 24.135 7.950 1.00 50.09 107 HIS A CA 1
ATOM 876 C C . HIS A 1 107 ? 0.369 23.641 8.783 1.00 50.09 107 HIS A C 1
ATOM 878 O O . HIS A 1 107 ? 1.387 24.327 8.882 1.00 50.09 107 HIS A O 1
ATOM 884 N N . HIS A 1 108 ? 0.278 22.460 9.408 1.00 44.66 108 HIS A N 1
ATOM 885 C CA . HIS A 1 108 ? 1.335 21.946 10.284 1.00 44.66 108 HIS A CA 1
ATOM 886 C C . HIS A 1 108 ? 1.631 20.467 10.021 1.00 44.66 108 HIS A C 1
ATOM 888 O O . HIS A 1 108 ? 0.724 19.634 9.990 1.00 44.66 108 HIS A O 1
ATOM 894 N N . ILE A 1 109 ? 2.917 20.141 9.868 1.00 40.91 109 ILE A N 1
ATOM 895 C CA . ILE A 1 109 ? 3.419 18.770 9.725 1.00 40.91 109 ILE A CA 1
ATOM 896 C C . ILE A 1 109 ? 3.557 18.198 11.139 1.00 40.91 109 ILE A C 1
ATOM 898 O O . ILE A 1 109 ? 4.389 18.660 11.915 1.00 40.91 109 ILE A O 1
ATOM 902 N N . ARG A 1 110 ? 2.728 17.216 11.514 1.00 43.50 110 ARG A N 1
ATOM 903 C CA . ARG A 1 110 ? 2.884 16.524 12.804 1.00 43.50 110 ARG A CA 1
ATOM 904 C C . ARG A 1 110 ? 3.832 15.347 12.600 1.00 43.50 110 ARG A C 1
ATOM 906 O O . ARG A 1 110 ? 3.509 14.415 11.875 1.00 43.50 110 ARG A O 1
ATOM 913 N N . GLU A 1 111 ? 5.004 15.374 13.220 1.00 39.66 111 GLU A N 1
ATOM 914 C CA . GLU A 1 111 ? 5.926 14.235 13.194 1.00 39.66 111 GLU A CA 1
ATOM 915 C C . GLU A 1 111 ? 5.285 13.068 13.963 1.00 39.66 111 GLU A C 1
ATOM 917 O O . GLU A 1 111 ? 4.939 13.191 15.141 1.00 39.66 111 GLU A O 1
ATOM 922 N N . THR A 1 112 ? 5.000 11.961 13.270 1.00 49.00 112 THR A N 1
ATOM 923 C CA . THR A 1 112 ? 3.998 11.000 13.740 1.00 49.00 112 THR A CA 1
ATOM 924 C C . THR A 1 112 ? 4.572 9.603 13.958 1.00 49.00 112 THR A C 1
ATOM 926 O O . THR A 1 112 ? 4.372 8.706 13.149 1.00 49.00 112 THR A O 1
ATOM 929 N N . SER A 1 113 ? 5.228 9.375 15.100 1.00 39.53 113 SER A N 1
ATOM 930 C CA . SER A 1 113 ? 5.569 8.006 15.531 1.00 39.53 113 SER A CA 1
ATOM 931 C C . SER A 1 113 ? 4.478 7.344 16.391 1.00 39.53 113 SER A C 1
ATOM 933 O O . SER A 1 113 ? 4.541 6.136 16.605 1.00 39.53 113 SER A O 1
ATOM 935 N N . ALA A 1 114 ? 3.488 8.100 16.886 1.00 38.16 114 ALA A N 1
ATOM 936 C CA . ALA A 1 114 ? 2.435 7.584 17.777 1.00 38.16 114 ALA A CA 1
ATOM 937 C C . ALA A 1 114 ? 0.994 7.929 17.339 1.00 38.16 114 ALA A C 1
ATOM 939 O O . ALA A 1 114 ? 0.051 7.271 17.767 1.00 38.16 114 ALA A O 1
ATOM 940 N N . THR A 1 115 ? 0.799 8.916 16.459 1.00 39.00 115 THR A N 1
ATOM 941 C CA . THR A 1 115 ? -0.542 9.417 16.091 1.00 39.00 115 THR A CA 1
ATOM 942 C C . THR A 1 115 ? -1.119 8.779 14.824 1.00 39.00 115 THR A C 1
ATOM 944 O O . THR A 1 115 ? -2.307 8.944 14.583 1.00 39.00 115 THR A O 1
ATOM 947 N N . VAL A 1 116 ? -0.355 8.016 14.026 1.00 42.09 116 VAL A N 1
ATOM 948 C CA . VAL A 1 116 ? -0.887 7.395 12.791 1.00 42.09 116 VAL A CA 1
ATOM 949 C C . VAL A 1 116 ? -2.001 6.407 13.143 1.00 42.09 116 VAL A C 1
ATOM 951 O O . VAL A 1 116 ? -3.059 6.420 12.521 1.00 42.09 116 VAL A O 1
ATOM 954 N N . SER A 1 117 ? -1.813 5.642 14.224 1.00 38.69 117 SER A N 1
ATOM 955 C CA . SER A 1 117 ? -2.828 4.719 14.742 1.00 38.69 117 SER A CA 1
ATOM 956 C C . SER A 1 117 ? -4.080 5.431 15.262 1.00 38.69 117 SER A C 1
ATOM 958 O O . SER A 1 117 ? -5.170 4.894 15.109 1.00 38.69 117 SER A O 1
ATOM 960 N N . LEU A 1 118 ? -3.963 6.613 15.876 1.00 36.53 118 LEU A N 1
ATOM 961 C CA . LEU A 1 118 ? -5.121 7.361 16.388 1.00 36.53 118 LEU A CA 1
ATOM 962 C C . LEU A 1 118 ? -5.839 8.114 15.262 1.00 36.53 118 LEU A C 1
ATOM 964 O O . LEU A 1 118 ? -7.054 8.038 15.158 1.00 36.53 118 LEU A O 1
ATOM 968 N N . SER A 1 119 ? -5.101 8.734 14.341 1.00 38.66 119 SER A N 1
ATOM 969 C CA . SER A 1 119 ? -5.682 9.530 13.257 1.00 38.66 119 SER A CA 1
ATOM 970 C C . SER A 1 119 ? -6.397 8.679 12.206 1.00 38.66 119 SER A C 1
ATOM 972 O O . SER A 1 119 ? -7.429 9.115 11.708 1.00 38.66 119 SER A O 1
ATOM 974 N N . LEU A 1 120 ? -5.912 7.472 11.888 1.00 40.28 120 LEU A N 1
ATOM 975 C CA . LEU A 1 120 ? -6.646 6.533 11.023 1.00 40.28 120 LEU A CA 1
ATOM 976 C C . LEU A 1 120 ? -7.865 5.922 11.726 1.00 40.28 120 LEU A C 1
ATOM 978 O O . LEU A 1 120 ? -8.744 5.404 11.056 1.00 40.28 120 LEU A O 1
ATOM 982 N N . THR A 1 121 ? -7.944 5.979 13.056 1.00 37.88 121 THR A N 1
ATOM 983 C CA . THR A 1 121 ? -9.122 5.498 13.793 1.00 37.88 121 THR A CA 1
ATOM 984 C C . THR A 1 121 ? -10.150 6.618 14.005 1.00 37.88 121 THR A C 1
ATOM 986 O O . THR A 1 121 ? -11.342 6.353 13.954 1.00 37.88 121 THR A O 1
ATOM 989 N N . GLU A 1 122 ? -9.715 7.871 14.183 1.00 37.56 122 GLU A N 1
ATOM 990 C CA . GLU A 1 122 ? -10.583 9.044 14.407 1.00 37.56 122 GLU A CA 1
ATOM 991 C C . GLU A 1 122 ? -11.060 9.735 13.118 1.00 37.56 122 GLU A C 1
ATOM 993 O O . GLU A 1 122 ? -12.106 10.365 13.129 1.00 37.56 122 GLU A O 1
ATOM 998 N N . THR A 1 123 ? -10.328 9.631 12.001 1.00 38.28 123 THR A N 1
ATOM 999 C CA . THR A 1 123 ? -10.760 10.207 10.699 1.00 38.28 123 THR A CA 1
ATOM 1000 C C . THR A 1 123 ? -11.695 9.257 9.933 1.00 38.28 123 THR A C 1
ATOM 1002 O O . THR A 1 123 ? -12.276 9.628 8.920 1.00 38.28 123 THR A O 1
ATOM 1005 N N . ILE A 1 124 ? -11.805 8.006 10.386 1.00 43.22 124 ILE A N 1
ATOM 1006 C CA . ILE A 1 124 ? -12.478 6.900 9.683 1.00 43.22 124 ILE A CA 1
ATOM 1007 C C . ILE A 1 124 ? -13.677 6.383 10.515 1.00 43.22 124 ILE A C 1
ATOM 1009 O O . ILE A 1 124 ? -14.192 5.295 10.271 1.00 43.22 124 ILE A O 1
ATOM 1013 N N . ASN A 1 125 ? -14.138 7.173 11.492 1.00 31.95 125 ASN A N 1
ATOM 1014 C CA . ASN A 1 125 ? -15.362 6.949 12.266 1.00 31.95 125 ASN A CA 1
ATOM 1015 C C . ASN A 1 125 ? -16.292 8.157 12.133 1.00 31.95 125 ASN A C 1
ATOM 1017 O O . ASN A 1 125 ? -15.771 9.291 12.223 1.00 31.95 125 ASN A O 1
#

Secondary structure (DSSP, 8-state):
--HHHHHHHHHHHHHHHHHTT-TT----SSSGGGTTSHHHHHHHHHH-TTS--GGG--TT-HHHHHHHHHHHHHHHH-----S-HHHHHH---S-------EETTTTEE---SSSHHHHHHHS--

Radius of gyration: 14.11 Å; chains: 1; bounding box: 33×36×39 Å

Organism: Monopterus albus (NCBI:txid43700)